Protein AF-A0AAP7QNU1-F1 (afdb_monomer_lite)

Radius of gyration: 14.51 Å; chains: 1; bounding box: 33×15×40 Å

Structure (mmCIF, N/CA/C/O backbone):
data_AF-A0AAP7QNU1-F1
#
_entry.id   AF-A0AAP7QNU1-F1
#
loop_
_atom_site.group_PDB
_atom_site.id
_atom_site.type_symbol
_atom_site.label_atom_id
_atom_site.label_alt_id
_atom_site.label_comp_id
_atom_site.label_asym_id
_atom_site.label_entity_id
_atom_site.label_seq_id
_atom_site.pdbx_PDB_ins_code
_atom_site.Cartn_x
_atom_site.Cartn_y
_atom_site.Cartn_z
_atom_site.occupancy
_atom_site.B_iso_or_equiv
_atom_site.auth_seq_id
_atom_site.auth_comp_id
_atom_site.auth_asym_id
_atom_site.auth_atom_id
_atom_site.pdbx_PDB_model_num
ATOM 1 N N . MET A 1 1 ? -20.119 -0.939 12.251 1.00 51.03 1 MET A N 1
ATOM 2 C CA . MET A 1 1 ? -18.674 -0.769 12.547 1.00 51.03 1 MET A CA 1
ATOM 3 C C . MET A 1 1 ? -17.754 -1.806 11.892 1.00 51.03 1 MET A C 1
ATOM 5 O O . MET A 1 1 ? -16.682 -1.407 11.473 1.00 51.03 1 MET A O 1
ATOM 9 N N . LYS A 1 2 ? -18.159 -3.072 11.679 1.00 57.62 2 LYS A N 1
ATOM 10 C CA . LYS A 1 2 ? -17.327 -4.075 10.964 1.00 57.62 2 LYS A CA 1
ATOM 11 C C . LYS A 1 2 ? -16.988 -3.714 9.509 1.00 57.62 2 LYS A C 1
ATOM 13 O O . LYS A 1 2 ? -15.969 -4.137 8.985 1.00 57.62 2 LYS A O 1
ATOM 18 N N . VAL A 1 3 ? -17.857 -2.946 8.854 1.00 61.31 3 VAL A N 1
ATOM 19 C CA . VAL A 1 3 ? -17.744 -2.616 7.427 1.00 61.31 3 VAL A CA 1
ATOM 20 C C . VAL A 1 3 ? -16.605 -1.624 7.162 1.00 61.31 3 VAL A C 1
ATOM 22 O O . VAL A 1 3 ? -15.823 -1.847 6.249 1.00 61.31 3 VAL A O 1
ATOM 25 N N . LEU A 1 4 ? -16.450 -0.589 7.998 1.00 63.38 4 LEU A N 1
ATOM 26 C CA . LEU A 1 4 ? -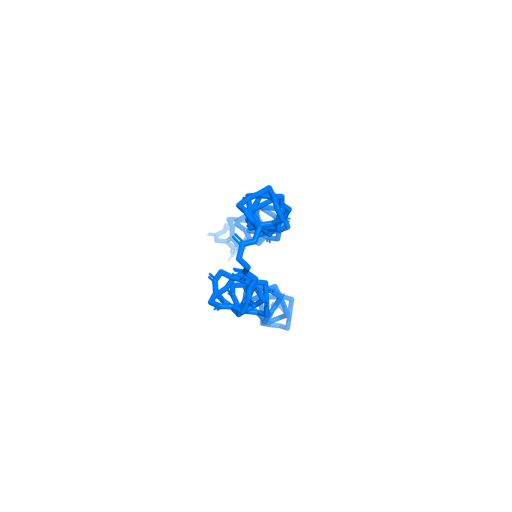15.392 0.418 7.839 1.00 63.38 4 LEU A CA 1
ATOM 27 C C . LEU A 1 4 ? -13.997 -0.180 8.086 1.00 63.38 4 LEU A C 1
ATOM 29 O O . LEU A 1 4 ? -13.097 0.030 7.284 1.00 63.38 4 LEU A O 1
ATOM 33 N N . GLU A 1 5 ? -13.838 -1.004 9.129 1.00 65.75 5 GLU A N 1
ATOM 34 C CA . GLU A 1 5 ? -12.596 -1.763 9.346 1.00 65.75 5 GLU A CA 1
ATOM 35 C C . GLU A 1 5 ? -12.313 -2.735 8.194 1.00 65.75 5 GLU A C 1
ATOM 37 O O . GLU A 1 5 ? -11.177 -2.814 7.732 1.00 65.75 5 GLU A O 1
ATOM 42 N N . LYS A 1 6 ? -13.335 -3.439 7.687 1.00 68.94 6 LYS A N 1
ATOM 43 C CA . LYS A 1 6 ? -13.185 -4.376 6.564 1.00 68.94 6 LYS A CA 1
ATOM 44 C C . LYS A 1 6 ? -12.747 -3.669 5.276 1.00 68.94 6 LYS A C 1
ATOM 46 O O . LYS A 1 6 ? -11.887 -4.194 4.574 1.00 68.94 6 LYS A O 1
ATOM 51 N N . TYR A 1 7 ? -13.286 -2.483 4.985 1.00 77.31 7 TYR A N 1
ATOM 52 C CA . TYR A 1 7 ? -12.860 -1.680 3.835 1.00 77.31 7 TYR A CA 1
ATOM 53 C C . TYR A 1 7 ? -11.458 -1.091 4.019 1.00 77.31 7 TYR A C 1
ATOM 55 O O . TYR A 1 7 ? -10.657 -1.192 3.094 1.00 77.31 7 TYR A O 1
ATOM 63 N N . SER A 1 8 ? -11.113 -0.566 5.201 1.00 76.06 8 SER A N 1
ATOM 64 C CA . SER A 1 8 ? -9.742 -0.107 5.478 1.00 76.06 8 SER A CA 1
ATOM 65 C C . SER A 1 8 ? -8.723 -1.236 5.316 1.00 76.06 8 SER A C 1
ATOM 67 O O . SER A 1 8 ? -7.663 -1.029 4.735 1.00 76.06 8 SER A O 1
ATOM 69 N N . TYR A 1 9 ? -9.053 -2.448 5.770 1.00 80.62 9 TYR A N 1
ATOM 70 C CA . TYR A 1 9 ? -8.170 -3.605 5.631 1.00 80.62 9 TYR A CA 1
ATOM 71 C C . TYR A 1 9 ? -8.003 -4.040 4.168 1.00 80.62 9 TYR A C 1
ATOM 73 O O . TYR A 1 9 ? -6.892 -4.335 3.733 1.00 80.62 9 TYR A O 1
ATOM 81 N N . LEU A 1 10 ? -9.087 -4.018 3.384 1.00 85.06 10 LEU A N 1
ATOM 82 C CA . LEU A 1 10 ? -9.042 -4.274 1.941 1.00 85.06 10 LEU A CA 1
ATOM 83 C C . LEU A 1 10 ? -8.153 -3.267 1.207 1.00 85.06 10 LEU A C 1
ATOM 85 O O . LEU A 1 10 ? -7.342 -3.679 0.384 1.00 85.06 10 LEU A O 1
ATOM 89 N N . ILE A 1 11 ? -8.264 -1.975 1.530 1.00 86.06 11 ILE A N 1
ATOM 90 C CA . ILE A 1 11 ? -7.435 -0.918 0.930 1.00 86.06 11 ILE A CA 1
ATOM 91 C C . ILE A 1 11 ? -5.950 -1.168 1.221 1.00 86.06 11 ILE A C 1
ATOM 93 O O . ILE A 1 11 ? -5.131 -1.094 0.308 1.00 86.06 11 ILE A O 1
ATOM 97 N N . ILE A 1 12 ? -5.606 -1.534 2.460 1.00 87.38 12 ILE A N 1
ATOM 98 C CA . ILE A 1 12 ? -4.224 -1.853 2.850 1.00 87.38 12 ILE A CA 1
ATOM 99 C C . ILE A 1 12 ? -3.689 -3.053 2.056 1.00 87.38 12 ILE A C 1
ATOM 101 O O . ILE A 1 12 ? -2.587 -2.979 1.513 1.00 87.38 12 ILE A O 1
ATOM 105 N N . ILE A 1 13 ? -4.469 -4.135 1.939 1.00 89.94 13 ILE A N 1
ATOM 106 C CA . ILE A 1 13 ? -4.075 -5.330 1.172 1.00 89.94 13 ILE A CA 1
ATOM 107 C C . ILE A 1 13 ? -3.831 -4.982 -0.299 1.00 89.94 13 ILE A C 1
ATOM 109 O O . ILE A 1 13 ? -2.830 -5.403 -0.874 1.00 89.94 13 ILE A O 1
ATOM 113 N N . LEU A 1 14 ? -4.722 -4.197 -0.904 1.00 90.62 14 LEU A N 1
ATOM 114 C CA . LEU A 1 14 ? -4.622 -3.805 -2.311 1.00 90.62 14 LEU A CA 1
ATOM 115 C C . LEU A 1 14 ? -3.381 -2.935 -2.560 1.00 90.62 14 LEU A C 1
ATOM 117 O O . LEU A 1 14 ? -2.676 -3.122 -3.550 1.00 90.62 14 LEU A O 1
ATOM 121 N N . CYS A 1 15 ? -3.069 -2.038 -1.622 1.00 90.56 15 CYS A N 1
ATOM 122 C CA . CYS A 1 15 ? -1.880 -1.192 -1.674 1.00 90.56 15 CYS A CA 1
ATOM 123 C C . CYS A 1 15 ? -0.585 -2.012 -1.542 1.00 90.56 15 CYS A C 1
ATOM 125 O O . CYS A 1 15 ? 0.356 -1.819 -2.310 1.00 90.56 15 CYS A O 1
ATOM 127 N N . LEU A 1 16 ? -0.556 -2.983 -0.622 1.00 89.12 16 LEU A N 1
ATOM 128 C CA . LEU A 1 16 ? 0.561 -3.923 -0.471 1.00 89.12 16 LEU A CA 1
ATOM 129 C C . LEU A 1 16 ? 0.767 -4.773 -1.727 1.00 89.12 16 LEU A C 1
ATOM 131 O O . LEU A 1 16 ? 1.897 -4.911 -2.189 1.00 89.12 16 LEU A O 1
ATOM 135 N N . ALA A 1 17 ? -0.312 -5.288 -2.318 1.00 92.44 17 ALA A N 1
ATOM 136 C CA . ALA A 1 17 ? -0.237 -6.049 -3.559 1.00 92.44 17 ALA A CA 1
ATOM 137 C C . ALA A 1 17 ? 0.335 -5.202 -4.708 1.00 92.44 17 ALA A C 1
ATOM 139 O O . ALA A 1 17 ? 1.233 -5.659 -5.412 1.00 92.44 17 ALA A O 1
ATOM 140 N N . ALA A 1 18 ? -0.116 -3.953 -4.861 1.00 90.44 18 ALA A N 1
ATOM 141 C CA . ALA A 1 18 ? 0.400 -3.040 -5.880 1.00 90.44 18 ALA A CA 1
ATOM 142 C C . ALA A 1 18 ? 1.897 -2.731 -5.693 1.00 90.44 18 ALA A C 1
ATOM 144 O O . ALA A 1 18 ? 2.648 -2.729 -6.671 1.00 90.44 18 ALA A O 1
ATOM 145 N N . MET A 1 19 ? 2.348 -2.526 -4.450 1.00 90.88 19 MET A N 1
ATOM 146 C CA . MET A 1 19 ? 3.769 -2.336 -4.135 1.00 90.88 19 MET A CA 1
ATOM 147 C C . MET A 1 19 ? 4.601 -3.573 -4.490 1.00 90.88 19 MET A C 1
ATOM 149 O O . MET A 1 19 ? 5.643 -3.443 -5.130 1.00 90.88 19 MET A O 1
ATOM 153 N N . ILE A 1 20 ? 4.125 -4.772 -4.134 1.00 92.38 20 ILE A N 1
ATOM 154 C CA . ILE A 1 20 ? 4.798 -6.036 -4.460 1.00 92.38 20 ILE A CA 1
ATOM 155 C C . ILE A 1 20 ? 4.904 -6.205 -5.976 1.00 92.38 20 ILE A C 1
ATOM 157 O O . ILE A 1 20 ? 6.005 -6.401 -6.483 1.00 92.38 20 ILE A O 1
ATOM 161 N N . VAL A 1 21 ? 3.790 -6.080 -6.705 1.00 94.12 21 VAL A N 1
ATOM 162 C CA . VAL A 1 21 ? 3.774 -6.220 -8.168 1.00 94.12 21 VAL A CA 1
ATOM 163 C C . VAL A 1 21 ? 4.759 -5.242 -8.797 1.00 94.12 21 VAL A C 1
ATOM 165 O O . VAL A 1 21 ? 5.653 -5.675 -9.514 1.00 94.12 21 VAL A O 1
ATOM 168 N N . THR A 1 22 ? 4.684 -3.957 -8.443 1.00 91.75 22 THR A N 1
ATOM 169 C CA . THR A 1 22 ? 5.591 -2.926 -8.971 1.00 91.75 22 THR A CA 1
ATOM 170 C C . THR A 1 22 ? 7.059 -3.259 -8.692 1.00 91.75 22 THR A C 1
ATOM 172 O O . THR A 1 22 ? 7.913 -3.082 -9.560 1.00 91.75 22 THR A O 1
ATOM 175 N N . ASN A 1 23 ? 7.367 -3.782 -7.503 1.00 89.56 23 ASN A N 1
ATOM 176 C CA . ASN A 1 23 ? 8.729 -4.149 -7.129 1.00 89.56 23 ASN A CA 1
ATOM 177 C C . ASN A 1 23 ? 9.300 -5.305 -7.972 1.00 89.56 23 ASN A C 1
ATOM 179 O O . ASN A 1 23 ? 10.509 -5.334 -8.210 1.00 89.56 23 ASN A O 1
ATOM 183 N N . PHE A 1 24 ? 8.452 -6.228 -8.435 1.00 90.62 24 PHE A N 1
ATOM 184 C CA . PHE A 1 24 ? 8.851 -7.351 -9.291 1.00 90.62 24 PHE A CA 1
ATOM 185 C C . PHE A 1 24 ? 8.784 -7.040 -10.791 1.00 90.62 24 PHE A C 1
ATOM 187 O O . PHE A 1 24 ? 9.575 -7.591 -11.550 1.00 90.62 24 PHE A O 1
ATOM 194 N N . THR A 1 25 ? 7.858 -6.187 -11.236 1.00 93.69 25 THR A N 1
ATOM 195 C CA . THR A 1 25 ? 7.614 -5.950 -12.669 1.00 93.69 25 THR A CA 1
ATOM 196 C C . THR A 1 25 ? 8.388 -4.770 -13.237 1.00 93.69 25 THR A C 1
ATOM 198 O O . THR A 1 25 ? 8.663 -4.737 -14.433 1.00 93.69 25 THR A O 1
ATOM 201 N N . VAL A 1 26 ? 8.707 -3.773 -12.414 1.00 94.06 26 VAL A N 1
ATOM 202 C CA . VAL A 1 26 ? 9.419 -2.570 -12.857 1.00 94.06 26 VAL A CA 1
ATOM 203 C C . VAL A 1 26 ? 10.911 -2.751 -12.590 1.00 94.06 26 VAL A C 1
ATOM 205 O O . VAL A 1 26 ? 11.284 -3.290 -11.557 1.00 94.06 26 VAL A O 1
ATOM 208 N N . ASN A 1 27 ? 11.784 -2.307 -13.495 1.00 92.12 27 ASN A N 1
ATOM 209 C CA . ASN A 1 27 ? 13.240 -2.297 -13.265 1.00 92.12 27 ASN A CA 1
ATOM 210 C C . ASN A 1 27 ? 13.764 -0.933 -12.798 1.00 92.12 27 ASN A C 1
ATOM 212 O O . ASN A 1 27 ? 14.843 -0.853 -12.219 1.00 92.12 27 ASN A O 1
ATOM 216 N N . ASP A 1 28 ? 12.994 0.132 -13.014 1.00 94.88 28 ASP A N 1
ATOM 217 C CA . ASP A 1 28 ? 13.336 1.480 -12.574 1.00 94.88 28 ASP A CA 1
ATOM 218 C C . ASP A 1 28 ? 13.195 1.617 -11.050 1.00 94.88 28 ASP A C 1
ATOM 220 O O . ASP A 1 28 ? 12.112 1.458 -10.477 1.00 94.88 28 ASP A O 1
ATOM 224 N N . ASN A 1 29 ? 14.309 1.926 -10.387 1.00 92.44 29 ASN A N 1
ATOM 225 C CA . ASN A 1 29 ? 14.364 2.035 -8.934 1.00 92.44 29 ASN A CA 1
ATOM 226 C C . ASN A 1 29 ? 13.666 3.300 -8.399 1.00 92.44 29 ASN A C 1
ATOM 228 O O . ASN A 1 29 ? 13.165 3.294 -7.275 1.00 92.44 29 ASN A O 1
ATOM 232 N N . THR A 1 30 ? 13.585 4.363 -9.203 1.00 93.81 30 THR A N 1
ATOM 233 C CA . THR A 1 30 ? 12.846 5.588 -8.873 1.00 93.81 30 THR A CA 1
ATOM 234 C C . THR A 1 30 ? 11.362 5.276 -8.778 1.00 93.81 30 THR A C 1
ATOM 236 O O . THR A 1 30 ? 10.741 5.586 -7.766 1.00 93.81 30 THR A O 1
ATOM 239 N N . ILE A 1 31 ? 10.808 4.576 -9.773 1.00 91.62 31 ILE A N 1
ATOM 240 C CA . ILE A 1 31 ? 9.388 4.197 -9.790 1.00 91.62 31 ILE A CA 1
ATOM 241 C C . ILE A 1 31 ? 9.053 3.296 -8.597 1.00 91.62 31 ILE A C 1
ATOM 243 O O . ILE A 1 31 ? 8.067 3.547 -7.901 1.00 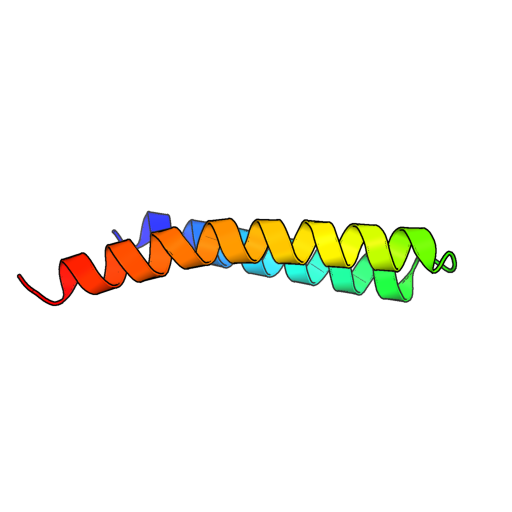91.62 31 ILE A O 1
ATOM 247 N N . LYS A 1 32 ? 9.891 2.291 -8.303 1.00 92.06 32 LYS A N 1
ATOM 248 C CA . LYS A 1 32 ? 9.716 1.429 -7.120 1.00 92.06 32 LYS A CA 1
ATOM 249 C C . LYS A 1 32 ? 9.673 2.232 -5.829 1.00 92.06 32 LYS A C 1
ATOM 251 O O . LYS A 1 32 ? 8.792 2.017 -4.997 1.00 92.06 32 LYS A O 1
ATOM 256 N N . ASN A 1 33 ? 10.614 3.160 -5.667 1.00 92.62 33 ASN A N 1
ATOM 257 C CA . ASN A 1 33 ? 10.708 3.970 -4.463 1.00 92.62 33 ASN A CA 1
ATOM 258 C C . ASN A 1 33 ? 9.501 4.908 -4.331 1.00 92.62 33 ASN A C 1
ATOM 260 O O . ASN A 1 33 ? 8.880 4.972 -3.274 1.00 92.62 33 ASN A O 1
ATOM 264 N N . THR A 1 34 ? 9.103 5.571 -5.419 1.00 94.19 34 THR A N 1
ATOM 265 C CA . THR A 1 34 ? 7.923 6.442 -5.446 1.00 94.19 34 THR A CA 1
ATOM 266 C C . THR A 1 34 ? 6.649 5.678 -5.090 1.00 94.19 34 THR A C 1
ATOM 268 O O . THR A 1 34 ? 5.894 6.126 -4.229 1.00 94.19 34 THR A O 1
ATOM 271 N N . VAL A 1 35 ? 6.418 4.507 -5.690 1.00 91.75 35 VAL A N 1
ATOM 272 C CA . VAL A 1 35 ? 5.229 3.687 -5.406 1.00 91.75 35 VAL A CA 1
ATOM 273 C C . VAL A 1 35 ? 5.236 3.167 -3.967 1.00 91.75 35 VAL A C 1
ATOM 275 O O . VAL A 1 35 ? 4.193 3.207 -3.315 1.00 91.75 35 VAL A O 1
ATOM 278 N N . SER A 1 36 ? 6.393 2.763 -3.434 1.00 90.25 36 SER A N 1
ATOM 279 C CA . SER A 1 36 ? 6.527 2.380 -2.020 1.00 90.25 36 SER A CA 1
ATOM 280 C C . SER A 1 36 ? 6.205 3.529 -1.065 1.00 90.25 36 SER A C 1
ATOM 282 O O . SER A 1 36 ? 5.462 3.333 -0.104 1.00 90.25 36 SER A O 1
ATOM 284 N N . VAL A 1 37 ? 6.712 4.739 -1.325 1.00 93.75 37 VAL A N 1
ATOM 285 C CA . VAL A 1 37 ? 6.435 5.915 -0.482 1.00 93.75 37 VAL A CA 1
ATOM 286 C C . VAL A 1 37 ? 4.951 6.278 -0.525 1.00 93.75 37 VAL A C 1
ATOM 288 O O . VAL A 1 37 ? 4.336 6.472 0.523 1.00 93.75 37 VAL A O 1
ATOM 291 N N . ILE A 1 38 ? 4.349 6.321 -1.718 1.00 93.44 38 ILE A N 1
ATOM 292 C CA . ILE A 1 38 ? 2.916 6.609 -1.876 1.00 93.44 38 ILE A CA 1
ATOM 293 C C . ILE A 1 38 ? 2.076 5.544 -1.164 1.00 93.44 38 ILE A C 1
ATOM 295 O O . ILE A 1 38 ? 1.168 5.883 -0.402 1.00 93.44 38 ILE A O 1
ATOM 299 N N . GLY A 1 39 ? 2.395 4.262 -1.363 1.00 91.12 39 GLY A N 1
ATOM 300 C CA . GLY A 1 39 ? 1.683 3.160 -0.724 1.00 91.12 39 GLY A CA 1
ATOM 301 C C . GLY A 1 39 ? 1.781 3.208 0.800 1.00 91.12 39 GLY A C 1
ATOM 302 O O . GLY A 1 39 ? 0.779 3.035 1.493 1.00 91.12 39 GLY A O 1
ATOM 303 N N . PHE A 1 40 ? 2.955 3.542 1.334 1.00 90.06 40 PHE A N 1
ATOM 304 C CA . PHE A 1 40 ? 3.155 3.726 2.768 1.00 90.06 40 PHE A CA 1
ATOM 305 C C . PHE A 1 40 ? 2.302 4.869 3.344 1.00 90.06 40 PHE A C 1
ATOM 307 O O . PHE A 1 40 ? 1.666 4.690 4.384 1.00 90.06 40 PHE A O 1
ATOM 314 N N . ILE A 1 41 ? 2.226 6.015 2.656 1.00 93.44 41 ILE A N 1
ATOM 315 C CA . ILE A 1 41 ? 1.392 7.156 3.075 1.00 93.44 41 ILE A CA 1
ATOM 316 C C . ILE A 1 41 ? -0.091 6.769 3.097 1.00 93.44 41 ILE A C 1
ATOM 318 O O . ILE A 1 41 ? -0.782 7.054 4.077 1.00 93.44 41 ILE A O 1
ATOM 322 N N . ILE A 1 42 ? -0.581 6.088 2.055 1.00 90.12 42 ILE A N 1
ATOM 323 C CA . ILE A 1 42 ? -1.975 5.627 1.984 1.00 90.12 42 ILE A CA 1
ATOM 324 C C . ILE A 1 42 ? -2.280 4.695 3.159 1.00 90.12 42 ILE A C 1
ATOM 326 O O . ILE A 1 42 ? -3.260 4.912 3.871 1.00 90.12 42 ILE A O 1
ATOM 330 N N . VAL A 1 43 ? -1.411 3.709 3.409 1.00 89.00 43 VAL A N 1
ATOM 331 C CA . VAL A 1 43 ? -1.559 2.761 4.521 1.00 89.00 43 VAL A CA 1
ATOM 332 C C . VAL A 1 43 ? -1.611 3.497 5.865 1.00 89.00 43 VAL A C 1
ATOM 334 O O . VAL A 1 43 ? -2.527 3.247 6.652 1.00 89.00 43 VAL A O 1
ATOM 337 N N . LEU A 1 44 ? -0.709 4.455 6.106 1.00 87.88 44 LEU A N 1
ATOM 338 C CA . LEU A 1 44 ? -0.704 5.296 7.311 1.00 87.88 44 LEU A CA 1
ATOM 339 C C . LEU A 1 44 ? -2.024 6.049 7.501 1.00 87.88 44 LEU A C 1
ATOM 341 O O . LEU A 1 44 ? -2.628 5.974 8.575 1.00 87.88 44 LEU A O 1
ATOM 345 N N . LEU A 1 45 ? -2.498 6.726 6.452 1.00 87.25 45 LEU A N 1
ATOM 346 C CA . LEU A 1 45 ? -3.755 7.475 6.479 1.00 87.25 45 LEU A CA 1
ATOM 347 C C . LEU A 1 45 ? -4.973 6.575 6.692 1.00 87.25 45 LEU A C 1
ATOM 349 O O . LEU A 1 45 ? -5.955 7.034 7.263 1.00 87.25 45 LEU A O 1
ATOM 353 N N . THR A 1 46 ? -4.930 5.302 6.293 1.00 84.94 46 THR A N 1
ATOM 354 C CA . THR A 1 46 ? -5.994 4.334 6.617 1.00 84.94 46 THR A CA 1
ATOM 355 C C . THR A 1 46 ? -5.899 3.757 8.030 1.00 84.94 46 THR A C 1
ATOM 357 O O . THR A 1 46 ? -6.935 3.525 8.659 1.00 84.94 46 THR A O 1
ATOM 360 N N . ILE A 1 47 ? -4.691 3.526 8.555 1.00 83.31 47 ILE A N 1
ATOM 361 C CA . ILE A 1 47 ? -4.491 2.915 9.879 1.00 83.31 47 ILE A CA 1
ATOM 362 C C . ILE A 1 47 ? -4.784 3.910 11.003 1.00 83.31 47 ILE A C 1
ATOM 364 O O . ILE A 1 47 ? -5.405 3.522 11.991 1.00 83.31 47 ILE A O 1
ATOM 368 N N . ILE A 1 48 ? -4.377 5.178 10.874 1.00 82.94 48 ILE A N 1
ATOM 369 C CA . ILE A 1 48 ? -4.552 6.184 11.937 1.00 82.94 48 ILE A CA 1
ATOM 370 C C . ILE A 1 48 ? -6.035 6.354 12.323 1.00 82.94 48 ILE A C 1
ATOM 372 O O . ILE A 1 48 ? -6.353 6.195 13.506 1.00 82.94 48 ILE A O 1
ATOM 376 N N . PRO A 1 49 ? -6.975 6.588 11.385 1.00 76.62 49 PRO A N 1
ATOM 377 C CA . PRO A 1 49 ? -8.394 6.661 11.701 1.00 76.62 49 PRO A CA 1
ATOM 378 C C . PRO A 1 49 ? -8.889 5.349 12.294 1.00 76.62 49 PRO A C 1
ATOM 380 O O . PRO A 1 49 ? -9.553 5.371 13.325 1.00 76.62 49 PRO A O 1
ATOM 383 N N . ALA A 1 50 ? -8.530 4.204 11.703 1.00 77.19 50 ALA A N 1
ATOM 384 C CA . ALA A 1 50 ? -8.952 2.899 12.205 1.00 77.19 50 ALA A CA 1
ATOM 385 C C . ALA A 1 50 ? -8.520 2.682 13.668 1.00 77.19 50 ALA A C 1
ATOM 387 O O . ALA A 1 50 ? -9.327 2.258 14.493 1.00 77.19 50 ALA A O 1
ATOM 388 N N . ALA A 1 51 ? -7.287 3.050 14.022 1.00 78.31 51 ALA A N 1
ATOM 389 C CA . ALA A 1 51 ? -6.765 2.958 15.381 1.00 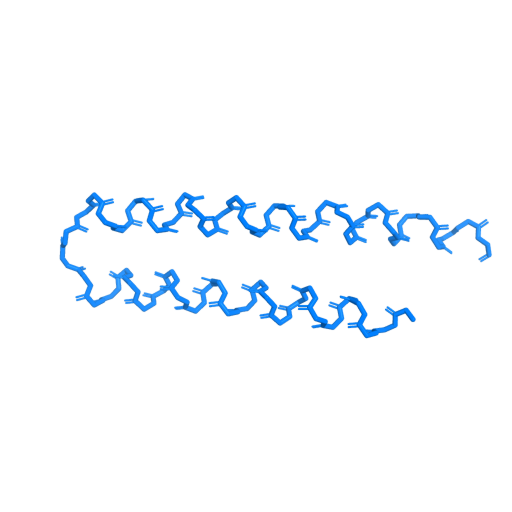78.31 51 ALA A CA 1
ATOM 390 C C . ALA A 1 51 ? -7.472 3.922 16.352 1.00 78.31 51 ALA A C 1
ATOM 392 O O . ALA A 1 51 ? -7.841 3.514 17.457 1.00 78.31 51 ALA A O 1
ATOM 393 N N . ILE A 1 52 ? -7.713 5.174 15.940 1.00 78.88 52 ILE A N 1
ATOM 394 C CA . ILE A 1 52 ? -8.447 6.172 16.737 1.00 78.88 52 ILE A CA 1
ATOM 395 C C . ILE A 1 52 ? -9.889 5.701 16.987 1.00 78.88 52 ILE A C 1
ATOM 397 O O . ILE A 1 52 ? -10.341 5.679 18.134 1.00 78.88 52 ILE A O 1
ATOM 401 N N . TYR A 1 53 ? -10.589 5.244 15.944 1.00 71.69 53 TYR A N 1
ATOM 402 C CA . TYR A 1 53 ? -11.954 4.719 16.046 1.00 71.69 53 TYR A CA 1
ATOM 403 C C . TYR A 1 53 ? -12.031 3.475 16.941 1.00 71.69 53 TYR A C 1
ATOM 405 O O . TYR A 1 53 ? -12.967 3.350 17.734 1.00 71.69 53 TYR A O 1
ATOM 413 N N . ARG A 1 54 ? -11.044 2.572 16.871 1.00 70.81 54 ARG A N 1
ATOM 414 C CA . ARG A 1 54 ? -11.002 1.366 17.714 1.00 70.81 54 ARG A CA 1
ATOM 415 C C . ARG A 1 54 ? -10.719 1.690 19.183 1.00 70.81 54 ARG A C 1
ATOM 417 O O . ARG A 1 54 ? -11.260 1.029 20.067 1.00 70.81 54 ARG A O 1
ATOM 424 N N . LYS A 1 55 ? -9.921 2.728 19.461 1.00 67.06 55 LYS A N 1
ATOM 425 C CA . LYS A 1 55 ? -9.687 3.235 20.824 1.00 67.06 55 LYS A CA 1
ATOM 426 C C . LYS A 1 55 ? -10.947 3.882 21.413 1.00 67.06 55 LYS A C 1
ATOM 428 O O . LYS A 1 55 ? -11.243 3.647 22.578 1.00 67.06 55 LYS A O 1
ATOM 433 N N . GLY A 1 56 ? -11.718 4.612 20.604 1.00 62.81 56 GLY A N 1
ATOM 434 C CA . GLY A 1 56 ? -12.986 5.226 21.020 1.00 62.81 56 GLY A CA 1
ATOM 435 C C . GLY A 1 56 ? -14.108 4.231 21.356 1.00 62.81 56 GLY A C 1
ATOM 436 O O . GLY A 1 56 ? -14.988 4.558 22.145 1.00 62.81 56 GLY A O 1
ATOM 437 N N . GLN A 1 57 ? -14.072 3.010 20.809 1.00 61.66 57 GLN A N 1
ATOM 438 C CA . GLN A 1 57 ? -15.052 1.954 21.120 1.00 61.66 57 GLN A CA 1
ATOM 439 C C . GLN A 1 57 ? -14.737 1.160 22.391 1.00 61.66 57 GLN A C 1
ATOM 441 O O . GLN A 1 57 ? -15.644 0.584 22.972 1.00 61.66 57 GLN A O 1
ATOM 446 N N . LYS A 1 58 ? -13.480 1.129 22.854 1.00 55.41 58 LYS A N 1
ATOM 447 C CA . LYS A 1 58 ? -13.090 0.381 24.066 1.00 55.41 58 LYS A CA 1
ATOM 448 C C . LYS A 1 58 ? -13.521 1.040 25.387 1.00 55.41 58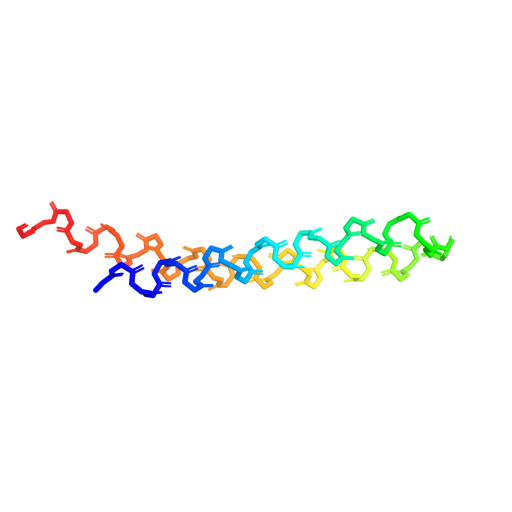 LYS A C 1
ATOM 450 O O . LYS A 1 58 ? -13.265 0.469 26.440 1.00 55.41 58 LYS A O 1
ATOM 455 N N . GLY A 1 59 ? -14.122 2.230 25.336 1.00 54.22 59 GLY A N 1
ATOM 456 C CA . GLY A 1 59 ? -14.574 2.994 26.505 1.00 54.22 59 GLY A CA 1
ATOM 457 C C . GLY A 1 59 ? -16.094 3.066 26.687 1.00 54.22 59 GLY A C 1
ATOM 4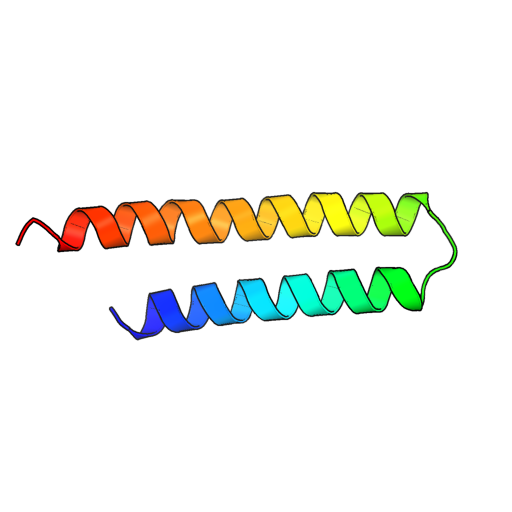58 O O . GLY A 1 59 ? -16.546 3.897 27.470 1.00 54.22 59 GLY A O 1
ATOM 459 N N . ARG A 1 60 ? -16.875 2.266 25.950 1.00 46.41 60 ARG A N 1
ATOM 460 C CA . ARG A 1 60 ? -18.331 2.140 26.102 1.00 46.41 60 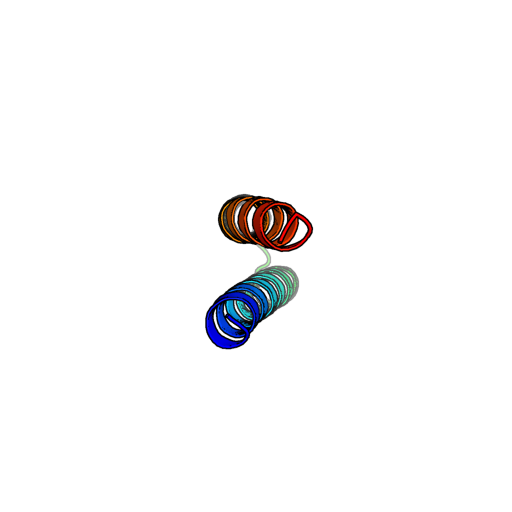ARG A CA 1
ATOM 461 C C . ARG A 1 60 ? -18.722 0.689 26.312 1.00 46.41 60 ARG A C 1
ATOM 463 O O . ARG A 1 60 ? -18.182 -0.157 25.568 1.00 46.41 60 ARG A O 1
#

Secondary structure (DSSP, 8-state):
-HHHHHHHHHHHHHHHHHHHHHHHH---HHHHHHHHHHHHHHHHHHHHHHHHHHHHHTT-

Foldseek 3Di:
DVVLVVVLVVLLVVLVVVLVCCVVPPPDPVSSVVSVVVSVVSNVVSVVVVVVVVVVVVVD

pLDDT: mean 82.25, std 12.97, range [46.41, 94.88]

Sequence (60 aa):
MKVLEKYSYLIIILCLAAMIVTNFTVNDNTIKNTVSVIGFIIVLLTIIPAAIYRKGQKGR